Protein AF-A0A432Q0R0-F1 (afdb_monomer_lite)

Radius of gyration: 18.14 Å; chains: 1; bounding box: 44×31×54 Å

Secondary structure (DSSP, 8-state):
-HHHHHHHHHHHHHHHHHHHHHHHHHHHHHHHHHHHH-TTEEE-HHHHHHHHHS-HHHHHHHHHHHHHHHTTPPPEE-TTSTTEEEEEETTEEEEEEEETTEEEEEEEE----HHHHHHHHHHHHHHH-

Structure (mmCIF, N/CA/C/O backbone):
data_AF-A0A432Q0R0-F1
#
_entry.id   AF-A0A432Q0R0-F1
#
loop_
_atom_site.group_PDB
_atom_site.id
_atom_site.type_symbol
_atom_site.label_atom_id
_atom_site.label_alt_id
_atom_site.label_comp_id
_atom_site.label_asym_id
_atom_site.label_entity_id
_atom_site.label_seq_id
_atom_site.pdbx_PDB_ins_code
_atom_site.Cartn_x
_atom_site.Cartn_y
_atom_site.Cartn_z
_atom_site.occupancy
_atom_site.B_iso_or_equiv
_atom_site.auth_seq_id
_atom_site.auth_comp_id
_atom_site.auth_asym_id
_atom_site.auth_atom_id
_atom_site.pdbx_PDB_model_num
ATOM 1 N N . ALA A 1 1 ? 26.183 -11.278 -36.243 1.00 72.94 1 ALA A N 1
ATOM 2 C CA . ALA A 1 1 ? 25.151 -12.188 -35.697 1.00 72.94 1 ALA A CA 1
ATOM 3 C C . ALA A 1 1 ? 25.392 -12.540 -34.224 1.00 72.94 1 ALA A C 1
ATOM 5 O O . ALA A 1 1 ? 24.794 -11.893 -33.378 1.00 72.94 1 ALA A O 1
ATOM 6 N N . LEU A 1 2 ? 26.267 -13.501 -33.877 1.00 81.56 2 LEU A N 1
ATOM 7 C CA . LEU A 1 2 ? 26.444 -13.933 -32.473 1.00 81.56 2 LEU A CA 1
ATOM 8 C C . LEU A 1 2 ? 27.104 -12.861 -31.585 1.00 81.56 2 LEU A C 1
ATOM 10 O O . LEU A 1 2 ? 26.692 -12.642 -30.452 1.00 81.56 2 LEU A O 1
ATOM 14 N N . GLU A 1 3 ? 28.098 -12.148 -32.115 1.00 83.00 3 GLU A N 1
ATOM 15 C CA . GLU A 1 3 ? 28.803 -11.096 -31.372 1.00 83.00 3 GLU A CA 1
ATOM 16 C C . GLU A 1 3 ? 27.931 -9.850 -31.127 1.00 83.00 3 GLU A C 1
ATOM 18 O O . GLU A 1 3 ? 28.001 -9.235 -30.067 1.00 83.00 3 GLU A O 1
ATOM 23 N N . GLU A 1 4 ? 27.062 -9.502 -32.081 1.00 85.00 4 GLU A N 1
ATOM 24 C CA . GLU A 1 4 ? 26.072 -8.425 -31.930 1.00 85.00 4 GLU A CA 1
ATOM 25 C C . GLU A 1 4 ? 24.989 -8.804 -30.919 1.00 85.00 4 GLU A C 1
ATOM 27 O O . GLU A 1 4 ? 24.638 -7.984 -30.076 1.00 85.00 4 GLU A O 1
ATOM 32 N N . ALA A 1 5 ? 24.519 -10.057 -30.943 1.00 84.38 5 ALA A N 1
ATOM 33 C CA . ALA A 1 5 ? 23.572 -10.561 -29.952 1.00 84.38 5 ALA A CA 1
ATOM 34 C C . ALA A 1 5 ? 24.160 -10.520 -28.531 1.00 84.38 5 ALA A C 1
ATOM 36 O O . ALA A 1 5 ? 23.484 -10.086 -27.605 1.00 84.38 5 ALA A O 1
ATOM 37 N N . ASN A 1 6 ? 25.435 -10.885 -28.357 1.00 87.56 6 ASN A N 1
ATOM 38 C CA . ASN A 1 6 ? 26.106 -10.815 -27.054 1.00 87.56 6 ASN A CA 1
ATOM 39 C C . ASN A 1 6 ? 26.291 -9.372 -26.557 1.00 87.56 6 ASN A C 1
ATOM 41 O O . ASN A 1 6 ? 26.114 -9.107 -25.368 1.00 87.56 6 ASN A O 1
ATOM 45 N N . LYS A 1 7 ? 26.612 -8.427 -27.453 1.00 89.75 7 LYS A N 1
ATOM 46 C CA . LYS A 1 7 ? 26.684 -6.993 -27.112 1.00 89.75 7 LYS A CA 1
ATOM 47 C C . LYS A 1 7 ? 25.317 -6.445 -26.703 1.00 89.75 7 LYS A C 1
ATOM 49 O O . LYS A 1 7 ? 25.232 -5.683 -25.743 1.00 89.75 7 LYS A O 1
ATOM 54 N N . GLU A 1 8 ? 24.256 -6.864 -27.388 1.00 89.94 8 GLU A N 1
ATOM 55 C CA . GLU A 1 8 ? 22.889 -6.458 -27.063 1.00 89.94 8 GLU A CA 1
ATOM 56 C C . GLU A 1 8 ? 22.416 -7.043 -25.725 1.00 89.94 8 GLU A C 1
ATOM 58 O O . GLU A 1 8 ? 21.848 -6.318 -24.913 1.00 89.94 8 GLU A O 1
ATOM 63 N N . ILE A 1 9 ? 22.723 -8.313 -25.437 1.00 92.06 9 ILE A N 1
ATOM 64 C CA . ILE A 1 9 ? 22.436 -8.938 -24.136 1.00 92.06 9 ILE A CA 1
ATOM 65 C C . ILE A 1 9 ? 23.122 -8.164 -23.007 1.00 92.06 9 ILE A C 1
ATOM 67 O O . ILE A 1 9 ? 22.450 -7.748 -22.067 1.00 92.06 9 ILE A O 1
ATOM 71 N N . ALA A 1 10 ? 24.424 -7.890 -23.126 1.00 90.19 10 ALA A N 1
ATOM 72 C CA . ALA A 1 10 ? 25.166 -7.150 -22.104 1.00 90.19 10 ALA A CA 1
ATOM 73 C C . ALA A 1 10 ? 24.602 -5.732 -21.880 1.00 90.19 10 ALA A C 1
ATOM 75 O O . ALA A 1 10 ? 24.530 -5.247 -20.744 1.00 90.19 10 ALA A O 1
ATOM 76 N N . ARG A 1 11 ? 24.157 -5.067 -22.956 1.00 94.62 11 ARG A N 1
ATOM 77 C CA . ARG A 1 11 ? 23.480 -3.766 -22.879 1.00 94.62 11 ARG A CA 1
ATOM 78 C C . ARG A 1 11 ? 22.169 -3.867 -22.101 1.00 94.62 11 ARG A C 1
ATOM 80 O O . ARG A 1 11 ? 21.957 -3.088 -21.173 1.00 94.62 11 ARG A O 1
ATOM 87 N N . LEU A 1 12 ? 21.321 -4.832 -22.452 1.00 90.88 12 LEU A N 1
ATOM 88 C CA . LEU A 1 12 ? 20.019 -5.042 -21.817 1.00 90.88 12 LEU A CA 1
ATOM 89 C C . LEU A 1 12 ? 20.149 -5.463 -20.348 1.00 90.88 12 LEU A C 1
ATOM 91 O O . LEU A 1 12 ? 19.362 -5.025 -19.513 1.00 90.88 12 LEU A O 1
ATOM 95 N N . GLU A 1 13 ? 21.150 -6.273 -20.006 1.00 92.25 13 GLU A N 1
ATOM 96 C CA . GLU A 1 13 ? 21.450 -6.645 -18.619 1.00 92.25 13 GLU A CA 1
ATOM 97 C C . GLU A 1 13 ? 21.856 -5.427 -17.787 1.00 92.25 13 GLU A C 1
ATOM 99 O O . GLU A 1 13 ? 21.335 -5.227 -16.687 1.00 92.25 13 GLU A O 1
ATOM 104 N N . THR A 1 14 ? 22.711 -4.568 -18.344 1.00 92.19 14 THR A N 1
ATOM 105 C CA . THR A 1 14 ? 23.123 -3.315 -17.700 1.00 92.19 14 THR A CA 1
ATOM 106 C C . THR A 1 14 ? 21.935 -2.367 -17.518 1.00 92.19 14 THR A C 1
ATOM 108 O O . THR A 1 14 ? 21.751 -1.779 -16.450 1.00 92.19 14 THR A O 1
ATOM 111 N N . GLU A 1 15 ? 21.087 -2.222 -18.539 1.00 90.56 15 GLU A N 1
ATOM 112 C CA . GLU A 1 15 ? 19.883 -1.391 -18.468 1.00 90.56 15 GLU A CA 1
ATOM 113 C C . GLU A 1 15 ? 18.898 -1.920 -17.420 1.00 90.56 15 GLU A C 1
ATOM 115 O O . GLU A 1 15 ? 18.405 -1.158 -16.586 1.00 90.56 15 GLU A O 1
ATOM 120 N N . LYS A 1 16 ? 18.688 -3.239 -17.382 1.00 89.06 16 LYS A N 1
ATOM 121 C CA . LYS A 1 16 ? 17.874 -3.908 -16.363 1.00 89.06 16 LYS A CA 1
ATOM 122 C C . LYS A 1 16 ? 18.410 -3.658 -14.954 1.00 89.06 16 LYS A C 1
ATOM 124 O O . LYS A 1 16 ? 17.623 -3.379 -14.049 1.00 89.06 16 LYS A O 1
ATOM 129 N N . GLU A 1 17 ? 19.722 -3.744 -14.750 1.00 90.50 17 GLU A N 1
ATO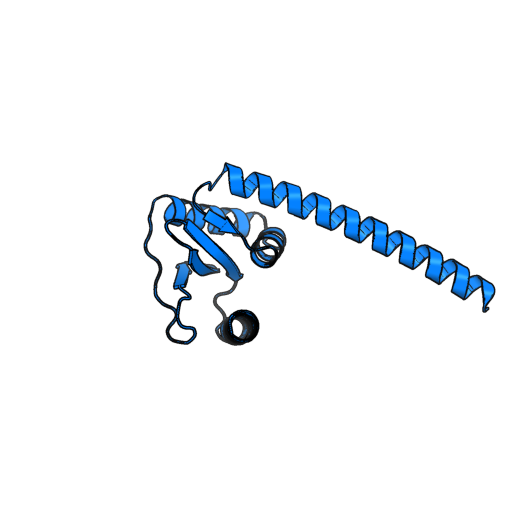M 130 C CA . GLU A 1 17 ? 20.339 -3.478 -13.448 1.00 90.50 17 GLU A CA 1
ATOM 131 C C . GLU A 1 17 ? 20.139 -2.016 -13.022 1.00 90.50 17 GLU A C 1
ATOM 133 O O . GLU A 1 17 ? 19.739 -1.746 -11.887 1.00 90.50 17 GLU A O 1
ATOM 138 N N . ASN A 1 18 ? 20.343 -1.071 -13.942 1.00 89.69 18 ASN A N 1
ATOM 139 C CA . ASN A 1 18 ? 20.146 0.355 -13.689 1.00 89.69 18 ASN A CA 1
ATOM 140 C C . ASN A 1 18 ? 18.688 0.681 -13.344 1.00 89.69 18 ASN A C 1
ATOM 142 O O . ASN A 1 18 ? 18.426 1.388 -12.367 1.00 89.69 18 ASN A O 1
ATOM 146 N N . LEU A 1 19 ? 17.734 0.127 -14.096 1.00 86.81 19 LEU A N 1
ATOM 147 C CA . LEU A 1 19 ? 16.306 0.277 -13.817 1.00 86.81 19 LEU A CA 1
ATOM 148 C C . LEU A 1 19 ? 15.933 -0.344 -12.467 1.00 86.81 19 LEU A C 1
ATOM 150 O O . LEU A 1 19 ? 15.210 0.276 -11.687 1.00 86.81 19 LEU A O 1
ATOM 154 N N . SER A 1 20 ? 16.473 -1.523 -12.144 1.00 82.31 20 SER A N 1
ATOM 155 C CA . SER A 1 20 ? 16.240 -2.176 -10.853 1.00 82.31 20 SER A CA 1
ATOM 156 C C . SER A 1 20 ? 16.759 -1.335 -9.682 1.00 82.31 20 SER A C 1
ATOM 158 O O . SER A 1 20 ? 16.037 -1.133 -8.706 1.00 82.31 20 SER A O 1
ATOM 160 N N . LYS A 1 21 ? 17.970 -0.771 -9.791 1.0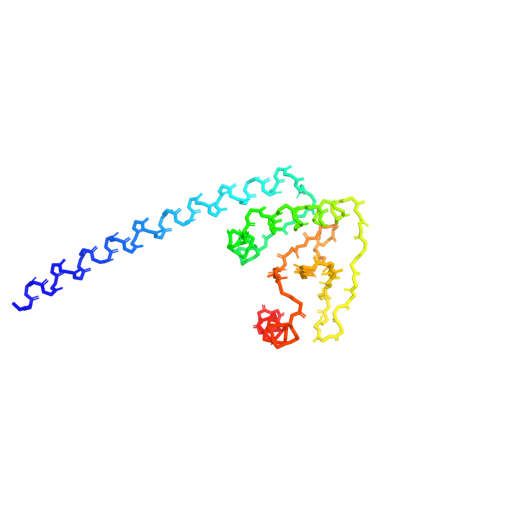0 87.38 21 LYS A N 1
ATOM 161 C CA . LYS A 1 21 ? 18.528 0.148 -8.782 1.00 87.38 21 LYS A CA 1
ATOM 162 C C . LYS A 1 21 ? 17.672 1.405 -8.623 1.00 87.38 21 LYS A C 1
ATOM 164 O O . LYS A 1 21 ? 17.420 1.840 -7.501 1.00 87.38 21 LYS A O 1
ATOM 169 N N . ALA A 1 22 ? 17.200 1.976 -9.731 1.00 81.00 22 ALA A N 1
ATOM 170 C CA . ALA A 1 22 ? 16.356 3.166 -9.710 1.00 81.00 22 ALA A CA 1
ATOM 171 C C . ALA A 1 22 ? 14.995 2.915 -9.037 1.00 81.00 22 ALA A C 1
ATOM 173 O O . ALA A 1 22 ? 14.515 3.776 -8.300 1.00 81.00 22 ALA A O 1
ATOM 174 N N . ILE A 1 23 ? 14.385 1.747 -9.266 1.00 84.00 23 ILE A N 1
ATOM 175 C CA . ILE A 1 23 ? 13.129 1.348 -8.615 1.00 84.00 23 ILE A CA 1
ATOM 176 C C . ILE A 1 23 ? 13.341 1.169 -7.111 1.00 84.00 23 ILE A C 1
ATOM 178 O O . ILE A 1 23 ? 12.620 1.797 -6.340 1.00 84.00 23 ILE A O 1
ATOM 182 N N . LYS A 1 24 ? 14.376 0.429 -6.693 1.00 82.56 24 LYS A N 1
ATOM 183 C CA . LYS A 1 24 ? 14.691 0.228 -5.266 1.00 82.56 24 LYS A CA 1
ATOM 184 C C . LYS A 1 24 ? 14.882 1.545 -4.522 1.00 82.56 24 LYS A C 1
ATOM 186 O O . LYS A 1 24 ? 14.282 1.760 -3.478 1.00 82.56 24 LYS A O 1
ATOM 191 N N . LYS A 1 25 ? 15.634 2.480 -5.110 1.00 86.75 25 LYS A N 1
ATOM 192 C CA . LYS A 1 25 ? 15.824 3.808 -4.515 1.00 86.75 25 LYS A CA 1
ATOM 193 C C . LYS A 1 25 ? 14.502 4.568 -4.356 1.00 86.75 25 LYS A C 1
ATOM 195 O O . LYS A 1 25 ? 14.331 5.314 -3.399 1.00 86.75 25 LYS A O 1
ATOM 200 N N . LYS A 1 26 ? 13.560 4.415 -5.294 1.00 86.81 26 LYS A N 1
ATOM 201 C CA . LYS A 1 26 ? 12.223 5.011 -5.156 1.00 86.81 26 LYS A CA 1
ATOM 202 C C . LYS A 1 26 ? 11.421 4.334 -4.047 1.00 86.81 26 LYS A C 1
ATOM 204 O O . LYS A 1 26 ? 10.785 5.049 -3.282 1.00 86.81 26 LYS A O 1
ATOM 209 N N . GLU A 1 27 ? 11.456 3.008 -3.955 1.00 90.69 27 GLU A N 1
ATOM 210 C CA . GLU A 1 27 ? 10.787 2.256 -2.885 1.00 90.69 27 GLU A CA 1
ATOM 211 C C . GLU A 1 27 ? 11.276 2.706 -1.505 1.00 90.69 27 GLU A C 1
ATOM 213 O O . GLU A 1 27 ? 10.449 3.043 -0.666 1.00 90.69 27 GLU A O 1
ATOM 218 N N . GLU A 1 28 ? 12.592 2.836 -1.312 1.00 91.81 28 GLU A N 1
ATOM 219 C CA . GLU A 1 28 ? 13.198 3.324 -0.062 1.00 91.81 28 GLU A CA 1
ATOM 220 C C . GLU A 1 28 ? 12.701 4.729 0.320 1.00 91.81 28 GLU A C 1
ATOM 222 O O . GLU A 1 28 ? 12.350 4.982 1.472 1.00 91.81 28 GLU A O 1
ATOM 227 N N . VAL A 1 29 ? 12.605 5.644 -0.653 1.00 93.56 29 VAL A N 1
ATOM 228 C CA . VAL A 1 29 ? 12.087 7.005 -0.420 1.00 93.56 29 VAL A CA 1
ATOM 229 C C . VAL A 1 29 ? 10.612 6.979 -0.012 1.00 93.56 29 VAL A C 1
ATOM 231 O O . VAL A 1 29 ? 10.206 7.714 0.889 1.00 93.56 29 VAL A O 1
ATOM 234 N N . TYR A 1 30 ? 9.794 6.152 -0.667 1.00 94.00 30 TYR A N 1
ATOM 235 C CA . TYR A 1 30 ? 8.381 6.014 -0.313 1.00 94.00 30 TYR A CA 1
ATOM 236 C C . TYR A 1 30 ? 8.197 5.339 1.047 1.00 94.00 30 TYR A C 1
ATOM 238 O O . TYR A 1 30 ? 7.338 5.766 1.816 1.00 94.00 30 TYR A O 1
ATOM 246 N N . GLU A 1 31 ? 9.006 4.329 1.362 1.00 94.19 31 GLU A N 1
ATOM 247 C CA . GLU A 1 31 ? 9.019 3.675 2.667 1.00 94.19 31 GLU A CA 1
ATOM 248 C C . GLU A 1 31 ? 9.337 4.679 3.775 1.00 94.19 31 GLU A C 1
ATOM 250 O O . GLU A 1 31 ? 8.602 4.773 4.757 1.00 94.19 31 GLU A O 1
ATOM 255 N N . GLU A 1 32 ? 10.396 5.470 3.603 1.00 95.06 32 GLU A N 1
ATOM 256 C CA . GLU A 1 32 ? 10.784 6.492 4.569 1.00 95.06 32 GLU A CA 1
ATOM 257 C C . GLU A 1 32 ? 9.697 7.559 4.735 1.00 95.06 32 GLU A C 1
ATOM 259 O O . GLU A 1 32 ? 9.321 7.882 5.864 1.00 95.06 32 GLU A O 1
ATOM 264 N N . PHE A 1 33 ? 9.136 8.054 3.629 1.00 95.69 33 PHE A N 1
ATOM 265 C CA . PHE A 1 33 ? 8.031 9.011 3.653 1.00 95.69 33 PHE A CA 1
ATOM 266 C C . PHE A 1 33 ? 6.813 8.469 4.416 1.00 95.69 33 PHE A C 1
ATOM 268 O O . PHE A 1 33 ? 6.289 9.146 5.305 1.00 95.69 33 PHE A O 1
ATOM 275 N N . LEU A 1 34 ? 6.372 7.246 4.102 1.00 96.06 34 LEU A N 1
ATOM 276 C CA . LEU A 1 34 ? 5.228 6.614 4.762 1.00 96.06 34 LEU A CA 1
ATOM 277 C C . LEU A 1 34 ? 5.506 6.360 6.244 1.00 96.06 34 LEU A C 1
ATOM 279 O O . LEU A 1 34 ? 4.630 6.596 7.069 1.00 96.06 34 LEU A O 1
ATOM 283 N N . ARG A 1 35 ? 6.729 5.950 6.595 1.00 95.00 35 ARG A N 1
ATOM 284 C CA . ARG A 1 35 ? 7.154 5.732 7.983 1.00 95.00 35 ARG A CA 1
ATOM 285 C C . ARG A 1 35 ? 7.142 7.017 8.808 1.00 95.00 35 ARG A C 1
ATOM 287 O O . ARG A 1 35 ? 6.786 6.973 9.981 1.00 95.00 35 ARG A O 1
ATOM 294 N N . ILE A 1 36 ? 7.543 8.146 8.221 1.00 95.50 36 ILE A N 1
ATOM 295 C CA . ILE A 1 36 ? 7.505 9.455 8.892 1.00 95.50 36 ILE A CA 1
ATOM 296 C C . ILE A 1 36 ? 6.056 9.905 9.101 1.00 95.50 36 ILE A C 1
ATOM 298 O O . ILE A 1 36 ? 5.720 10.423 10.162 1.00 95.50 36 ILE A O 1
ATOM 302 N N . LEU A 1 37 ? 5.201 9.707 8.096 1.00 95.19 37 LEU A N 1
ATOM 303 C CA . LEU A 1 37 ? 3.810 10.153 8.136 1.00 95.19 37 LEU A CA 1
ATOM 304 C C . LEU A 1 37 ? 2.916 9.280 9.033 1.00 95.19 37 LEU A C 1
ATOM 306 O O . LEU A 1 37 ? 1.963 9.793 9.613 1.00 95.19 37 LEU A O 1
ATOM 310 N N . LEU A 1 38 ? 3.198 7.976 9.111 1.00 96.31 38 LEU A N 1
ATOM 311 C CA . LEU A 1 38 ? 2.365 6.958 9.759 1.00 96.31 38 LEU A CA 1
ATOM 312 C C . LEU A 1 38 ? 3.230 6.042 10.658 1.00 96.31 38 LEU A C 1
ATOM 314 O O . LEU A 1 38 ? 3.484 4.885 10.317 1.00 96.31 38 LEU A O 1
ATOM 318 N N . PRO A 1 39 ? 3.755 6.546 11.789 1.00 94.25 39 PRO A N 1
ATOM 319 C CA . PRO A 1 39 ? 4.774 5.854 12.589 1.00 94.25 39 PRO A CA 1
ATOM 320 C C . PRO A 1 39 ? 4.293 4.574 13.306 1.00 94.25 39 PRO A C 1
ATOM 322 O O . PRO A 1 39 ? 5.114 3.711 13.677 1.00 94.25 39 PRO A O 1
ATOM 325 N N . SER A 1 40 ? 2.984 4.414 13.530 1.00 93.56 40 SER A N 1
ATOM 326 C CA . SER A 1 40 ? 2.400 3.194 14.107 1.00 93.56 40 SER A CA 1
ATOM 327 C C . SER A 1 40 ? 1.934 2.182 13.054 1.00 93.56 40 SER A C 1
ATOM 329 O O . SER A 1 40 ? 1.626 1.035 13.403 1.00 93.56 40 SER A O 1
ATOM 331 N N . VAL A 1 41 ? 1.985 2.547 11.770 1.00 95.62 41 VAL A N 1
ATOM 332 C CA . VAL A 1 41 ? 1.676 1.671 10.637 1.00 95.62 41 VAL A CA 1
ATOM 333 C C . VAL A 1 41 ? 2.963 1.221 9.937 1.00 95.62 41 VAL A C 1
ATOM 335 O O . VAL A 1 41 ? 3.821 2.008 9.555 1.00 95.62 41 VAL A O 1
ATOM 338 N N . LYS A 1 42 ? 3.105 -0.088 9.740 1.00 96.06 42 LYS A N 1
ATOM 339 C CA . LYS A 1 42 ? 4.146 -0.686 8.897 1.00 96.06 42 LYS A CA 1
ATOM 340 C C . LYS A 1 42 ? 3.570 -1.039 7.535 1.00 96.06 42 LYS A C 1
ATOM 342 O O . LYS A 1 42 ? 2.398 -1.392 7.427 1.00 96.06 42 LYS A O 1
ATOM 347 N N . PHE A 1 43 ? 4.418 -1.047 6.517 1.00 95.94 43 PHE A N 1
ATOM 348 C CA . PHE A 1 43 ? 4.048 -1.444 5.163 1.00 95.94 43 PHE A CA 1
ATOM 349 C C . PHE A 1 43 ? 4.912 -2.617 4.723 1.00 95.94 43 PHE A C 1
ATOM 351 O O . PHE A 1 43 ? 6.116 -2.637 4.966 1.00 95.94 43 PHE A O 1
ATOM 358 N N . THR A 1 44 ? 4.297 -3.610 4.089 1.00 94.62 44 THR A N 1
ATOM 359 C CA . THR A 1 44 ? 5.064 -4.627 3.366 1.00 94.62 44 THR A CA 1
ATOM 360 C C . THR A 1 44 ? 5.663 -4.024 2.089 1.00 94.62 44 THR A C 1
ATOM 362 O O . THR A 1 44 ? 5.107 -3.055 1.562 1.00 94.62 44 THR A O 1
ATOM 365 N N . PRO A 1 45 ? 6.734 -4.615 1.524 1.00 91.25 45 PRO A N 1
ATOM 366 C CA . PRO A 1 45 ? 7.277 -4.171 0.238 1.00 91.25 45 PRO A CA 1
ATOM 367 C C . PRO A 1 45 ? 6.213 -4.109 -0.866 1.00 91.25 45 PRO A C 1
ATOM 369 O O . PRO A 1 45 ? 6.157 -3.157 -1.636 1.00 91.25 45 PRO A O 1
ATOM 372 N N . GLN A 1 46 ? 5.299 -5.083 -0.882 1.00 90.38 46 GLN A N 1
ATOM 373 C CA . GLN A 1 46 ? 4.196 -5.130 -1.840 1.00 90.38 46 GLN A CA 1
ATOM 374 C C . GLN A 1 46 ? 3.246 -3.934 -1.687 1.00 90.38 46 GLN A C 1
ATOM 376 O O . GLN A 1 46 ? 2.918 -3.284 -2.676 1.00 90.38 46 GLN A O 1
ATOM 381 N N . ALA A 1 47 ? 2.860 -3.598 -0.453 1.00 94.19 47 ALA A N 1
ATOM 382 C CA . ALA A 1 47 ? 2.000 -2.449 -0.186 1.00 94.19 47 ALA A CA 1
ATOM 383 C C . ALA A 1 47 ? 2.641 -1.121 -0.622 1.00 94.19 47 ALA A C 1
ATOM 385 O O . ALA A 1 47 ? 1.936 -0.215 -1.067 1.00 94.19 47 ALA A O 1
ATOM 386 N N . ILE A 1 48 ? 3.969 -1.001 -0.510 1.00 95.00 48 ILE A N 1
ATOM 387 C CA . ILE A 1 48 ? 4.715 0.176 -0.978 1.00 95.00 48 ILE A CA 1
ATOM 388 C C . ILE A 1 48 ? 4.646 0.268 -2.504 1.00 95.00 48 ILE A C 1
ATOM 390 O O . ILE A 1 48 ? 4.302 1.326 -3.031 1.00 95.00 48 ILE A O 1
ATOM 394 N N . VAL A 1 49 ? 4.905 -0.834 -3.212 1.00 92.19 49 VAL A N 1
ATOM 395 C CA . VAL A 1 49 ? 4.829 -0.892 -4.682 1.00 92.19 49 VAL A CA 1
ATOM 396 C C . VAL A 1 49 ? 3.425 -0.545 -5.181 1.00 92.19 49 VAL A C 1
ATOM 398 O O . VAL A 1 49 ? 3.269 0.272 -6.090 1.00 92.19 49 VAL A O 1
ATOM 401 N N . GLU A 1 50 ? 2.394 -1.109 -4.557 1.00 93.25 50 GLU A N 1
ATOM 402 C CA . GLU A 1 50 ? 1.001 -0.810 -4.892 1.00 93.25 50 GLU A CA 1
ATOM 403 C C . GLU A 1 50 ? 0.691 0.665 -4.653 1.00 93.25 50 GLU A C 1
ATOM 405 O O . GLU A 1 50 ? 0.204 1.341 -5.558 1.00 93.25 50 GLU A O 1
ATOM 410 N N . PHE A 1 51 ? 1.078 1.216 -3.500 1.00 94.81 51 PHE A N 1
ATOM 411 C CA . PHE A 1 51 ? 0.917 2.641 -3.230 1.00 94.81 51 PHE A CA 1
ATOM 412 C C . PHE A 1 51 ? 1.659 3.517 -4.250 1.00 94.81 51 PHE A C 1
ATOM 414 O O . PHE A 1 51 ? 1.136 4.542 -4.682 1.00 94.81 51 PHE A O 1
ATOM 421 N N . MET A 1 52 ? 2.863 3.125 -4.677 1.00 93.25 52 MET A N 1
ATOM 422 C CA . MET A 1 52 ? 3.636 3.841 -5.694 1.00 93.25 52 MET A CA 1
ATOM 423 C C . MET A 1 52 ? 2.934 3.862 -7.055 1.00 93.25 52 MET A C 1
ATOM 425 O O . MET A 1 52 ? 3.007 4.893 -7.735 1.00 93.25 52 MET A O 1
ATOM 429 N N . SER A 1 53 ? 2.244 2.779 -7.427 1.00 92.00 53 SER A N 1
ATOM 430 C CA . SER A 1 53 ? 1.500 2.681 -8.691 1.00 92.00 53 SER A CA 1
ATOM 431 C C . SER A 1 53 ? 0.238 3.547 -8.754 1.00 92.00 53 SER A C 1
ATOM 433 O O . SER A 1 53 ? -0.196 3.892 -9.850 1.00 92.00 53 SER A O 1
ATOM 435 N N . LEU A 1 54 ? -0.298 3.976 -7.607 1.00 92.12 54 LEU A N 1
ATOM 436 C CA . LEU A 1 54 ? -1.482 4.834 -7.545 1.00 92.12 54 LEU A CA 1
ATOM 437 C C . LEU A 1 54 ? -1.260 6.192 -8.232 1.00 92.12 54 LEU A C 1
ATOM 439 O O . LEU A 1 54 ? -0.197 6.825 -8.107 1.00 92.12 54 LEU A O 1
ATOM 443 N N . SER A 1 55 ? -2.310 6.713 -8.869 1.00 92.19 55 SER A N 1
ATOM 444 C CA . SER A 1 55 ? -2.332 8.096 -9.345 1.00 92.19 55 SER A CA 1
ATOM 445 C C . SER A 1 55 ? -2.223 9.087 -8.171 1.00 92.19 55 SER A C 1
ATOM 447 O O . SER A 1 55 ? -2.528 8.755 -7.019 1.00 92.19 55 SER A O 1
ATOM 449 N N . PRO A 1 56 ? -1.831 10.353 -8.409 1.00 93.25 56 PRO A N 1
ATOM 450 C CA . PRO A 1 56 ? -1.737 11.350 -7.341 1.00 93.25 56 PRO A CA 1
ATOM 451 C C . PRO A 1 56 ? -3.043 11.554 -6.555 1.00 93.25 56 PRO A C 1
ATOM 453 O O . PRO A 1 56 ? -3.007 11.817 -5.352 1.00 93.25 56 PRO A O 1
ATOM 456 N N . GLN A 1 57 ? -4.200 11.434 -7.213 1.00 92.81 57 GLN A N 1
ATOM 457 C CA . GLN A 1 57 ? -5.499 11.579 -6.555 1.00 92.81 57 GLN A CA 1
ATOM 458 C C . GLN A 1 57 ? -5.812 10.374 -5.661 1.00 92.81 57 GLN A C 1
ATOM 460 O O . GLN A 1 57 ? -6.284 10.556 -4.537 1.00 92.81 57 GLN A O 1
ATOM 465 N N . GLU A 1 58 ? -5.511 9.162 -6.126 1.00 93.50 58 GLU A N 1
ATOM 466 C CA . GLU A 1 58 ? -5.656 7.933 -5.341 1.00 93.50 58 GLU A CA 1
ATOM 467 C C . GLU A 1 58 ? -4.737 7.939 -4.130 1.00 93.50 58 GLU A C 1
ATOM 469 O O . GLU A 1 58 ? -5.223 7.740 -3.021 1.00 93.50 58 GLU A O 1
ATOM 474 N N . LYS A 1 59 ? -3.455 8.293 -4.298 1.00 95.25 59 LYS A N 1
ATOM 475 C CA . LYS A 1 59 ? -2.508 8.434 -3.179 1.00 95.25 59 LYS A CA 1
ATOM 476 C C . LYS A 1 59 ? -3.075 9.315 -2.074 1.00 95.25 59 LYS A C 1
ATOM 478 O O . LYS A 1 59 ? -3.055 8.928 -0.913 1.00 95.25 59 LYS A O 1
ATOM 483 N N . ARG A 1 60 ? -3.651 10.472 -2.422 1.00 94.94 60 ARG A N 1
ATOM 484 C CA . ARG A 1 60 ? -4.285 11.371 -1.439 1.00 94.94 60 ARG A CA 1
ATOM 485 C C . ARG A 1 60 ? -5.463 10.718 -0.717 1.00 94.94 60 ARG A C 1
ATOM 487 O O . ARG A 1 60 ? -5.622 10.953 0.476 1.00 94.94 60 ARG A O 1
ATOM 494 N N . ARG A 1 61 ? -6.298 9.936 -1.412 1.00 95.06 61 ARG A N 1
ATOM 495 C CA . ARG A 1 61 ? -7.407 9.202 -0.774 1.00 95.06 61 ARG A CA 1
ATOM 496 C C . ARG A 1 61 ? -6.876 8.133 0.176 1.00 95.06 61 ARG A C 1
ATOM 498 O O . ARG A 1 61 ? -7.257 8.133 1.338 1.00 95.06 61 ARG A O 1
ATOM 505 N N . PHE A 1 62 ? -5.953 7.295 -0.287 1.00 96.00 62 PHE A N 1
ATOM 506 C CA . PHE A 1 62 ? -5.347 6.246 0.531 1.00 96.00 62 PHE A CA 1
ATOM 507 C C . PHE A 1 62 ? -4.631 6.812 1.758 1.00 96.00 62 PHE A C 1
ATOM 509 O O . PHE A 1 62 ? -4.826 6.299 2.853 1.00 96.00 62 PHE A O 1
ATOM 516 N N . LEU A 1 63 ? -3.880 7.909 1.617 1.00 96.56 63 LEU A N 1
ATOM 517 C CA . LEU A 1 63 ? -3.229 8.569 2.751 1.00 96.56 63 LEU A CA 1
ATOM 518 C C . LEU A 1 63 ? -4.230 9.055 3.802 1.00 96.56 63 LEU A C 1
ATOM 520 O O . LEU A 1 63 ? -3.980 8.867 4.986 1.00 96.56 63 LEU A O 1
ATOM 524 N N . LYS A 1 64 ? -5.372 9.624 3.394 1.00 96.06 64 LYS A N 1
ATOM 525 C CA . LYS A 1 64 ? -6.420 10.036 4.343 1.00 96.06 64 LYS A CA 1
ATOM 526 C C . LYS A 1 64 ? -6.965 8.853 5.135 1.00 96.06 64 LYS A C 1
ATOM 528 O O . LYS A 1 64 ? -7.179 8.970 6.334 1.00 96.06 64 LYS A O 1
ATOM 533 N N . GLU A 1 65 ? -7.200 7.722 4.481 1.00 96.00 65 GLU A N 1
ATOM 534 C CA . GLU A 1 65 ? -7.718 6.533 5.163 1.00 96.00 65 GLU A CA 1
ATOM 535 C C . GLU A 1 65 ? -6.657 5.863 6.049 1.00 96.00 65 GLU A C 1
ATOM 537 O O . GLU A 1 65 ? -6.966 5.421 7.152 1.00 96.00 65 GLU A O 1
ATOM 542 N N . LEU A 1 66 ? -5.392 5.859 5.622 1.00 96.12 66 LEU A N 1
ATOM 543 C CA . LEU A 1 66 ? -4.271 5.390 6.438 1.00 96.12 66 LEU A CA 1
ATOM 544 C C . LEU A 1 66 ? -4.026 6.284 7.664 1.00 96.12 66 LEU A C 1
ATOM 546 O O . LEU A 1 66 ? -3.715 5.764 8.729 1.00 96.12 66 LEU A O 1
ATOM 550 N N . GLN A 1 67 ? -4.216 7.601 7.553 1.00 96.12 67 GLN A N 1
ATOM 551 C CA . GLN A 1 67 ? -4.155 8.514 8.701 1.00 96.12 67 GLN A CA 1
ATOM 552 C C . GLN A 1 67 ? -5.246 8.206 9.727 1.00 96.12 67 GLN A C 1
ATOM 554 O O . GLN A 1 67 ? -4.963 8.135 10.916 1.00 96.12 67 GLN A O 1
ATOM 559 N N . LYS A 1 68 ? -6.474 7.914 9.287 1.00 95.12 68 LYS A N 1
ATOM 560 C CA . LYS A 1 68 ? -7.522 7.470 10.218 1.00 95.12 68 LYS A CA 1
ATOM 561 C C . LYS A 1 68 ? -7.150 6.157 10.910 1.00 95.12 68 LYS A C 1
ATOM 563 O O . LYS A 1 68 ? -7.486 5.957 12.074 1.00 95.12 68 LYS A O 1
ATOM 568 N N . LEU A 1 69 ? -6.472 5.249 10.202 1.00 94.25 69 LEU A N 1
ATOM 569 C CA . LEU A 1 69 ? -5.970 4.004 10.786 1.00 94.25 69 LEU A CA 1
ATOM 570 C C . LEU A 1 69 ? -4.893 4.260 11.853 1.00 94.25 69 LEU A C 1
ATOM 572 O O . LEU A 1 69 ? -4.944 3.633 12.911 1.00 94.25 69 LEU A O 1
ATOM 576 N N . GLU A 1 70 ? -3.971 5.192 11.599 1.00 92.94 70 GLU A N 1
ATOM 577 C CA . GLU A 1 70 ? -2.971 5.684 12.564 1.00 92.94 70 GLU A CA 1
ATOM 578 C C . GLU A 1 70 ? -3.643 6.288 13.812 1.00 92.94 70 GLU A C 1
ATOM 580 O O . GLU A 1 70 ? -3.232 6.015 14.935 1.00 92.94 70 GLU A O 1
ATOM 585 N N . GLU A 1 71 ? -4.743 7.022 13.629 1.00 93.62 71 GLU A N 1
ATOM 586 C CA . GLU A 1 71 ? -5.562 7.606 14.706 1.00 93.62 71 GLU A CA 1
ATOM 587 C C . GLU A 1 71 ? -6.420 6.574 15.470 1.00 93.62 71 GLU A C 1
ATOM 589 O O . GLU A 1 71 ? -7.132 6.923 16.413 1.00 93.62 71 GLU A O 1
ATOM 594 N N . GLY A 1 72 ? -6.357 5.291 15.097 1.00 91.19 72 GLY A N 1
ATOM 595 C CA . GLY A 1 72 ? -7.023 4.202 15.816 1.00 91.19 72 GLY A CA 1
ATOM 596 C C . GLY A 1 72 ? -8.365 3.757 15.231 1.00 91.19 72 GLY A C 1
ATOM 597 O O . GLY A 1 72 ? -9.133 3.074 15.917 1.00 91.19 72 GLY A O 1
ATOM 598 N N . MET A 1 73 ? -8.662 4.089 13.969 1.00 91.75 73 MET A N 1
ATOM 599 C CA . MET A 1 73 ? -9.804 3.508 13.256 1.00 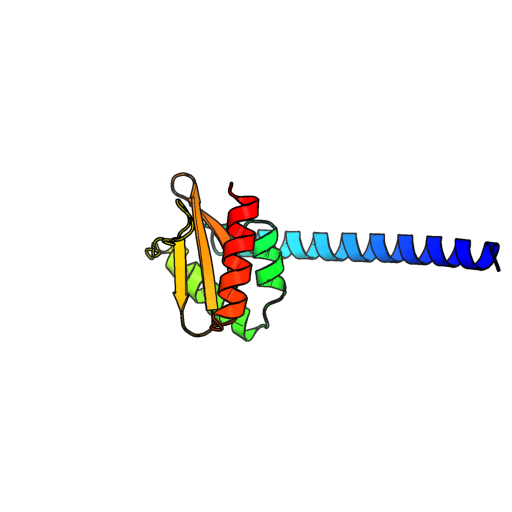91.75 73 MET A CA 1
ATOM 600 C C . MET A 1 73 ? -9.749 1.975 13.302 1.00 91.75 73 MET A C 1
ATOM 602 O O . MET A 1 73 ? -8.713 1.347 13.082 1.00 91.75 73 MET A O 1
ATOM 606 N N . LYS A 1 74 ? -10.901 1.360 13.576 1.00 89.12 74 LYS A N 1
ATOM 607 C CA . LYS A 1 74 ? -11.043 -0.097 13.581 1.00 89.12 74 LYS A CA 1
ATOM 608 C C . LYS A 1 74 ? -11.247 -0.616 12.162 1.00 89.12 74 LYS A C 1
ATOM 610 O O . LYS A 1 74 ? -11.986 -0.022 11.382 1.00 89.12 74 LYS A O 1
ATOM 615 N N . LEU A 1 75 ? -10.627 -1.753 11.867 1.00 93.19 75 LEU A N 1
ATOM 616 C CA . LEU A 1 75 ? -10.799 -2.473 10.611 1.00 93.19 75 LEU A CA 1
ATOM 617 C C . LEU A 1 75 ? -11.797 -3.621 10.767 1.00 93.19 75 LEU A C 1
ATOM 619 O O . LEU A 1 75 ? -11.977 -4.176 11.853 1.00 93.19 75 LEU A O 1
ATOM 623 N N . GLU A 1 76 ? -12.428 -4.005 9.663 1.00 93.50 76 GLU A N 1
ATOM 624 C CA . GLU A 1 76 ? -13.316 -5.164 9.620 1.00 93.50 76 GLU A CA 1
ATOM 625 C C . GLU A 1 76 ? -12.506 -6.445 9.430 1.00 93.50 76 GLU A C 1
ATOM 627 O O . GLU A 1 76 ? -11.555 -6.472 8.653 1.00 93.50 76 GLU A O 1
ATOM 632 N N . SER A 1 77 ? -12.902 -7.547 10.064 1.00 92.38 77 SER A N 1
ATOM 633 C CA . SER A 1 77 ? -12.254 -8.839 9.801 1.00 92.38 77 SER A CA 1
ATOM 634 C C . SER A 1 77 ? -12.572 -9.342 8.391 1.00 92.38 77 SER A C 1
ATOM 636 O O . SER A 1 77 ? -13.717 -9.282 7.930 1.00 92.38 77 SER A O 1
ATOM 638 N N . LEU A 1 78 ? -11.560 -9.858 7.691 1.00 89.81 78 LEU A N 1
ATOM 639 C CA . LEU A 1 78 ? -11.744 -10.515 6.405 1.00 89.81 78 LEU A CA 1
ATOM 640 C C . LEU A 1 78 ? -12.134 -11.978 6.648 1.00 89.81 78 LEU A C 1
ATOM 642 O O . LEU A 1 78 ? -11.300 -12.807 6.992 1.00 89.81 78 LEU A O 1
ATOM 646 N N . THR A 1 79 ? -13.407 -12.310 6.438 1.00 85.94 79 THR A N 1
ATOM 647 C CA . THR A 1 79 ? -13.962 -13.647 6.727 1.00 85.94 79 THR A CA 1
ATOM 648 C C . THR A 1 79 ? -13.255 -14.792 6.004 1.00 85.94 79 THR A C 1
ATOM 650 O O . THR A 1 79 ? -13.228 -15.908 6.509 1.00 85.94 79 THR A O 1
ATOM 653 N N . SER A 1 80 ? -12.679 -14.533 4.829 1.00 85.75 80 SER A N 1
ATOM 654 C CA . SER A 1 80 ? -12.023 -15.544 3.999 1.00 85.75 80 SER A CA 1
ATOM 655 C C . SER A 1 80 ? -10.554 -15.801 4.343 1.00 85.75 80 SER A C 1
ATOM 657 O O . SER A 1 80 ? -9.995 -16.753 3.806 1.00 85.75 80 SER A O 1
ATOM 659 N N . VAL A 1 81 ? -9.913 -14.954 5.162 1.00 87.44 81 VAL A N 1
ATOM 660 C CA . VAL A 1 81 ? -8.489 -15.082 5.526 1.00 87.44 81 VAL A CA 1
ATOM 661 C C . VAL A 1 81 ? -8.313 -14.742 7.012 1.00 87.44 81 VAL A C 1
ATOM 663 O O . VAL A 1 81 ? -8.305 -13.560 7.369 1.00 87.44 81 VAL A O 1
ATOM 666 N N . PRO A 1 82 ? -8.193 -15.749 7.899 1.00 86.62 82 PRO A N 1
ATOM 667 C CA . PRO A 1 82 ? -8.029 -15.526 9.333 1.00 86.62 82 PRO A CA 1
ATOM 668 C C . PRO A 1 82 ? -6.844 -14.607 9.657 1.00 86.62 82 PRO A C 1
ATOM 670 O O . PRO A 1 82 ? -5.779 -14.711 9.055 1.00 86.62 82 PRO A O 1
ATOM 673 N N . GLY A 1 83 ? -7.028 -13.691 10.610 1.00 89.44 83 GLY A N 1
ATOM 674 C CA . GLY A 1 83 ? -5.986 -12.746 11.038 1.00 89.44 83 GLY A CA 1
ATOM 675 C C . GLY A 1 83 ? -5.776 -11.541 10.112 1.00 89.44 83 GLY A C 1
ATOM 676 O O . GLY A 1 83 ?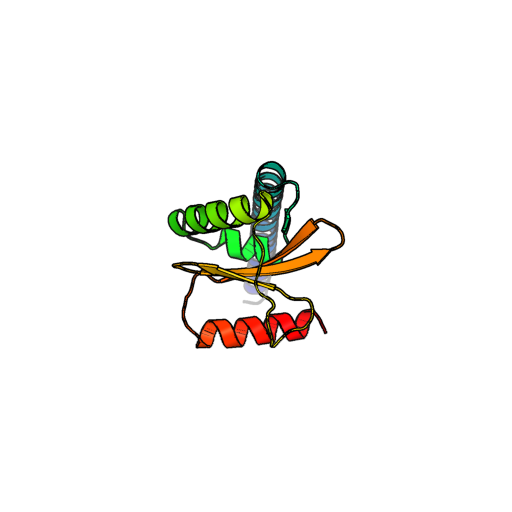 -5.078 -10.601 10.495 1.00 89.44 83 GLY A O 1
ATOM 677 N N . VAL A 1 84 ? -6.416 -11.521 8.939 1.00 93.88 84 VAL A N 1
ATOM 678 C CA . VAL A 1 84 ? -6.428 -10.361 8.043 1.00 93.88 84 VAL A CA 1
ATOM 679 C C . VAL A 1 84 ? -7.675 -9.527 8.286 1.00 93.88 84 VAL A C 1
ATOM 681 O O . VAL A 1 84 ? -8.784 -10.024 8.488 1.00 93.88 84 VAL A O 1
ATOM 684 N N . GLN A 1 85 ? -7.485 -8.221 8.238 1.00 94.69 85 GLN A N 1
ATOM 685 C CA . GLN A 1 85 ? -8.523 -7.222 8.353 1.00 94.69 85 GLN A CA 1
ATOM 686 C C . GLN A 1 85 ? -8.495 -6.298 7.141 1.00 94.69 85 GLN A C 1
ATOM 688 O O . GLN A 1 85 ? -7.496 -6.199 6.425 1.00 94.69 85 GLN A O 1
ATOM 693 N N . LYS A 1 86 ? -9.621 -5.644 6.883 1.00 93.62 86 LYS A N 1
ATOM 694 C CA . LYS A 1 86 ? -9.831 -4.795 5.720 1.00 93.62 86 LYS A CA 1
ATOM 695 C C . LYS A 1 86 ? -10.444 -3.458 6.117 1.00 93.62 86 LYS A C 1
ATOM 697 O O . LYS A 1 86 ? 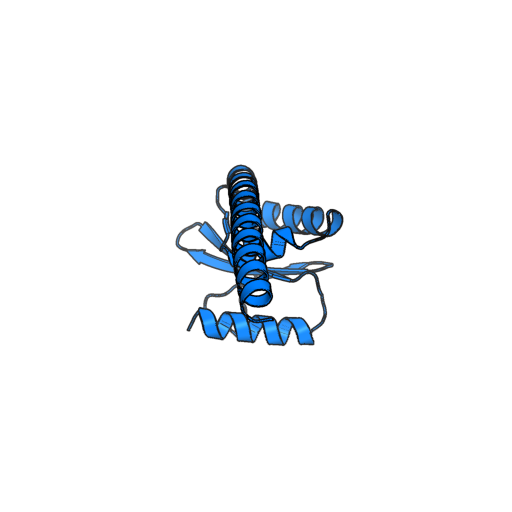-11.308 -3.387 6.992 1.00 93.62 86 LYS A O 1
ATOM 702 N N . LEU A 1 87 ? -10.049 -2.424 5.390 1.00 92.94 87 LEU A N 1
ATOM 703 C CA . LEU A 1 87 ? -10.770 -1.163 5.285 1.00 92.94 87 LEU A CA 1
ATOM 704 C C . LEU A 1 87 ? -11.379 -1.080 3.891 1.00 92.94 87 LEU A C 1
ATOM 706 O O . LEU A 1 87 ? -10.666 -1.267 2.904 1.00 92.94 87 LEU A O 1
ATOM 710 N N . LYS A 1 88 ? -12.675 -0.784 3.796 1.00 91.81 88 LYS A N 1
ATOM 711 C CA . LYS A 1 88 ? -13.334 -0.447 2.530 1.00 91.81 88 LYS A CA 1
ATOM 712 C C . LYS A 1 88 ? -13.758 1.016 2.581 1.00 91.81 88 LYS A C 1
ATOM 714 O O . LYS A 1 88 ? -14.405 1.429 3.536 1.00 91.81 88 LYS A O 1
ATOM 719 N N . PHE A 1 89 ? -13.443 1.766 1.535 1.00 90.06 89 PHE A N 1
ATOM 720 C CA . PHE A 1 89 ? -13.852 3.159 1.379 1.00 90.06 89 PHE A CA 1
ATOM 721 C C . PHE A 1 89 ? -14.169 3.450 -0.092 1.00 90.06 89 PHE A C 1
ATOM 723 O O . PHE A 1 89 ? -13.909 2.619 -0.963 1.00 90.06 89 PHE A O 1
ATOM 730 N N . GLY A 1 90 ? -14.759 4.616 -0.367 1.00 87.25 90 GLY A N 1
ATOM 731 C CA . GLY A 1 90 ? -15.061 5.032 -1.738 1.00 87.25 90 GLY A CA 1
ATOM 732 C C . GLY A 1 90 ? -13.782 5.139 -2.568 1.00 87.25 90 GLY A C 1
ATOM 733 O O . GLY A 1 90 ? -12.946 6.010 -2.312 1.00 87.25 90 GLY A O 1
ATOM 734 N N . GLY A 1 91 ? -13.633 4.252 -3.552 1.00 85.62 91 GLY A N 1
ATOM 735 C CA . GLY A 1 91 ? -12.460 4.194 -4.422 1.00 85.62 91 GLY A CA 1
ATOM 736 C C . GLY A 1 91 ? -11.296 3.329 -3.930 1.00 85.62 91 GLY A C 1
ATOM 737 O O . GLY A 1 91 ? -10.183 3.539 -4.410 1.00 85.62 91 GLY A O 1
ATOM 738 N N . GLY A 1 92 ? -11.507 2.389 -2.996 1.00 91.44 92 GLY A N 1
ATOM 739 C CA . GLY A 1 92 ? -10.492 1.368 -2.731 1.00 91.44 92 GLY A CA 1
ATOM 740 C C . GLY A 1 92 ? -10.671 0.490 -1.492 1.00 91.44 92 GLY A C 1
ATOM 741 O O . GLY A 1 92 ? -11.673 0.531 -0.767 1.00 91.44 92 GLY A O 1
ATOM 742 N N . ARG A 1 93 ? -9.663 -0.357 -1.270 1.00 92.94 93 ARG A N 1
ATOM 743 C CA . ARG A 1 93 ? -9.536 -1.259 -0.122 1.00 92.94 93 ARG A CA 1
ATOM 744 C C . ARG A 1 93 ? -8.098 -1.283 0.387 1.00 92.94 93 ARG A C 1
ATOM 746 O O . ARG A 1 93 ? -7.160 -1.266 -0.405 1.00 92.94 93 ARG A O 1
ATOM 753 N N . ILE A 1 94 ? -7.941 -1.375 1.702 1.00 94.62 94 ILE A N 1
ATOM 754 C CA . ILE A 1 94 ? -6.653 -1.611 2.368 1.00 94.62 94 ILE A CA 1
ATOM 755 C C . ILE A 1 94 ? -6.770 -2.916 3.144 1.00 94.62 94 ILE A C 1
ATOM 757 O O . ILE A 1 94 ? -7.739 -3.103 3.879 1.00 94.62 94 ILE A O 1
ATOM 761 N N . TYR A 1 95 ? -5.792 -3.802 2.993 1.00 95.25 95 TYR A N 1
ATOM 762 C CA . TYR A 1 95 ? -5.695 -5.053 3.736 1.00 95.25 95 TYR A CA 1
ATOM 763 C C . TYR A 1 95 ? -4.542 -4.964 4.725 1.00 95.25 95 TYR A C 1
ATOM 765 O O . TYR A 1 95 ? -3.432 -4.566 4.368 1.00 95.25 95 TYR A O 1
ATOM 773 N N . ALA A 1 96 ? -4.795 -5.343 5.971 1.00 95.94 96 ALA A N 1
ATOM 774 C CA . ALA A 1 96 ? -3.820 -5.241 7.042 1.00 95.94 96 ALA A CA 1
ATOM 775 C C . ALA A 1 96 ? -3.941 -6.403 8.025 1.00 95.94 96 ALA A C 1
ATOM 777 O O . ALA A 1 96 ? -4.976 -7.058 8.119 1.00 95.94 96 ALA A O 1
ATOM 778 N N . LYS A 1 97 ? -2.887 -6.627 8.802 1.00 95.12 97 LYS A N 1
ATOM 779 C CA . LYS A 1 97 ? -2.904 -7.493 9.986 1.00 95.12 97 LYS A CA 1
ATOM 780 C C . LYS A 1 97 ? -2.361 -6.734 11.194 1.00 95.12 97 LYS A C 1
ATOM 782 O O . LYS A 1 97 ? -1.647 -5.743 11.031 1.00 95.12 97 LYS A O 1
ATOM 787 N N . LYS A 1 98 ? -2.679 -7.198 12.402 1.00 93.38 98 LYS A N 1
ATOM 788 C CA . LYS A 1 98 ? -2.005 -6.731 13.622 1.00 93.38 98 LYS A CA 1
ATOM 789 C C . LYS A 1 98 ? -0.712 -7.510 13.842 1.00 93.38 98 LYS A C 1
ATOM 791 O O . LYS A 1 98 ? -0.708 -8.734 13.754 1.00 93.38 98 LYS A O 1
ATOM 796 N N . GLU A 1 99 ? 0.354 -6.800 14.193 1.00 92.12 99 GLU A N 1
ATOM 797 C CA . GLU A 1 99 ? 1.568 -7.367 14.788 1.00 92.12 99 GLU A CA 1
ATOM 798 C C . GLU A 1 99 ? 1.873 -6.603 16.083 1.00 92.12 99 GLU A C 1
ATOM 800 O O . GLU A 1 99 ? 2.368 -5.472 16.052 1.00 92.12 99 GLU A O 1
ATOM 805 N N . GLY A 1 100 ? 1.524 -7.203 17.226 1.00 88.94 100 GLY A N 1
ATOM 806 C CA . GLY A 1 100 ? 1.475 -6.487 18.502 1.00 88.94 100 GLY A CA 1
ATOM 807 C C . GLY A 1 100 ? 0.505 -5.306 18.416 1.00 88.94 100 GLY A C 1
ATOM 808 O O . GLY A 1 100 ? -0.621 -5.452 17.936 1.00 88.94 100 GLY A O 1
ATOM 809 N N . ASP A 1 101 ? 0.969 -4.120 18.805 1.00 87.75 101 ASP A N 1
ATOM 810 C CA . ASP A 1 101 ? 0.153 -2.902 18.770 1.00 87.75 101 ASP A CA 1
ATOM 811 C C . ASP A 1 101 ? 0.108 -2.230 17.391 1.00 87.75 101 ASP A C 1
ATOM 813 O O . ASP A 1 101 ? -0.747 -1.375 17.143 1.00 87.75 101 ASP A O 1
ATOM 817 N N . LYS A 1 102 ? 0.971 -2.635 16.451 1.00 91.31 102 LYS A N 1
ATOM 818 C CA . LYS A 1 102 ? 1.101 -1.980 15.144 1.00 91.31 102 LYS A CA 1
ATOM 819 C C . LYS A 1 102 ? 0.244 -2.638 14.071 1.00 91.31 102 LYS A C 1
ATOM 821 O O . LYS A 1 102 ? 0.040 -3.854 14.057 1.00 91.31 102 LYS A O 1
ATOM 826 N N . TRP A 1 103 ? -0.243 -1.816 13.149 1.00 96.12 103 TRP A N 1
ATOM 827 C CA . TRP A 1 103 ? -0.844 -2.300 11.909 1.00 96.12 103 TRP A CA 1
ATOM 828 C C . TRP A 1 103 ? 0.246 -2.596 10.890 1.00 96.12 103 TRP A C 1
ATOM 830 O O . TRP A 1 103 ? 1.182 -1.816 10.747 1.00 96.12 103 TRP A O 1
ATOM 840 N N . VAL A 1 104 ? 0.114 -3.701 10.165 1.00 96.50 104 VAL A N 1
ATOM 841 C CA . VAL A 1 104 ? 0.978 -4.037 9.033 1.00 96.50 104 VAL A CA 1
ATOM 842 C C . VAL A 1 104 ? 0.123 -4.111 7.785 1.00 96.50 104 VAL A C 1
ATOM 844 O O . VAL A 1 104 ? -0.705 -5.014 7.656 1.00 96.50 104 VAL A O 1
ATOM 847 N N . ILE A 1 105 ? 0.315 -3.158 6.877 1.00 96.94 105 ILE A N 1
ATOM 848 C CA . ILE A 1 105 ? -0.393 -3.104 5.604 1.00 96.94 105 ILE A CA 1
ATOM 849 C C . ILE A 1 105 ? 0.188 -4.157 4.671 1.00 96.94 105 ILE A C 1
ATOM 851 O O . ILE A 1 105 ? 1.352 -4.103 4.264 1.00 96.94 105 ILE A O 1
ATOM 855 N N . LEU A 1 106 ? -0.658 -5.125 4.346 1.00 95.06 106 LEU A N 1
ATOM 856 C CA . LEU A 1 106 ? -0.356 -6.223 3.439 1.00 95.06 106 LEU A CA 1
ATOM 857 C C . LEU A 1 106 ? -0.491 -5.774 1.989 1.00 95.06 106 LEU A C 1
ATOM 859 O O . LEU A 1 106 ? 0.300 -6.195 1.154 1.00 95.06 106 LEU A O 1
ATOM 863 N N . GLY A 1 107 ? -1.441 -4.871 1.735 1.00 93.62 107 GLY A N 1
ATOM 864 C CA . GLY A 1 107 ? -1.525 -4.164 0.473 1.00 93.62 107 GLY A CA 1
ATOM 865 C C . GLY A 1 107 ? -2.837 -3.432 0.236 1.00 93.62 107 GLY A C 1
ATOM 866 O O . GLY A 1 107 ? -3.662 -3.263 1.142 1.00 93.62 107 GLY A O 1
ATOM 867 N N . MET A 1 108 ? -2.976 -2.914 -0.976 1.00 93.19 108 MET A N 1
ATOM 868 C CA . MET A 1 108 ? -3.917 -1.879 -1.372 1.00 93.19 108 MET A CA 1
ATOM 869 C C . MET A 1 108 ? -4.512 -2.193 -2.740 1.00 93.19 108 MET A C 1
ATOM 871 O O . MET A 1 108 ? -3.841 -2.703 -3.631 1.00 93.19 108 MET A O 1
ATOM 875 N N . LEU A 1 109 ? -5.788 -1.860 -2.907 1.00 90.69 109 LEU A N 1
ATOM 876 C CA . LEU A 1 109 ? -6.519 -2.096 -4.144 1.00 90.69 109 LEU A CA 1
ATOM 877 C C . LEU A 1 109 ? -7.363 -0.858 -4.467 1.00 90.69 109 LEU A C 1
ATOM 879 O O . LEU A 1 109 ? -8.253 -0.511 -3.693 1.00 90.69 109 LEU A O 1
ATOM 883 N N . ASP A 1 110 ? -7.102 -0.196 -5.587 1.00 86.06 110 ASP A N 1
ATOM 884 C CA . ASP A 1 110 ? -7.717 1.070 -6.036 1.00 86.06 110 ASP A CA 1
ATOM 885 C C . ASP A 1 110 ? -9.014 0.892 -6.840 1.00 86.06 110 ASP A C 1
ATOM 887 O O . ASP A 1 110 ? -9.503 1.798 -7.510 1.00 86.06 110 ASP A O 1
ATOM 891 N N . THR A 1 111 ? -9.615 -0.285 -6.729 1.00 78.81 111 THR A N 1
ATOM 892 C CA . THR A 1 111 ? -10.797 -0.703 -7.480 1.00 78.81 111 THR A CA 1
ATOM 893 C C . THR A 1 111 ? -11.872 -1.222 -6.541 1.00 78.81 111 THR A C 1
ATOM 895 O O . THR A 1 111 ? -11.617 -1.863 -5.512 1.00 78.81 111 THR A O 1
ATOM 898 N N . GLU A 1 112 ? -13.122 -0.977 -6.919 1.00 65.38 112 GLU A N 1
ATOM 899 C CA . GLU A 1 112 ? -14.279 -1.552 -6.244 1.00 65.38 112 GLU A CA 1
ATOM 900 C C . GLU A 1 112 ? -14.682 -2.906 -6.844 1.00 65.38 112 GLU A C 1
ATOM 902 O O . GLU A 1 112 ? -15.412 -3.653 -6.185 1.00 65.38 112 GLU A O 1
ATOM 907 N N . GLN A 1 113 ? -14.139 -3.273 -8.015 1.00 70.12 113 GLN A N 1
ATOM 908 C CA . GLN A 1 113 ? -14.545 -4.454 -8.776 1.00 70.12 113 GLN A CA 1
ATOM 909 C C . GLN A 1 113 ? -14.296 -5.768 -8.019 1.00 70.12 113 GLN A C 1
ATOM 911 O O . GLN A 1 113 ? -13.197 -6.056 -7.538 1.00 70.12 113 GLN A O 1
ATOM 916 N N . ASP A 1 114 ? -15.328 -6.614 -7.956 1.00 61.00 114 ASP A N 1
ATOM 917 C CA . ASP A 1 114 ? -15.289 -7.861 -7.184 1.00 61.00 114 ASP A CA 1
ATOM 918 C C . ASP A 1 114 ? -14.356 -8.934 -7.777 1.00 61.00 114 ASP A C 1
ATOM 920 O O . ASP A 1 114 ? -13.831 -9.763 -7.031 1.00 61.00 114 ASP A O 1
ATOM 924 N N . LYS A 1 115 ? -14.090 -8.915 -9.093 1.00 69.00 115 LYS A N 1
ATOM 925 C CA . LYS A 1 115 ? -13.166 -9.870 -9.739 1.00 69.00 115 LYS A CA 1
ATOM 926 C C . LYS A 1 115 ? -11.711 -9.641 -9.325 1.00 69.00 115 LYS A C 1
ATOM 928 O O . LYS A 1 115 ? -10.998 -10.596 -9.023 1.00 69.00 115 LYS A O 1
ATOM 933 N N . GLU A 1 116 ? -11.283 -8.383 -9.291 1.00 71.75 116 GLU A N 1
ATOM 934 C CA . GLU A 1 116 ? -9.929 -7.992 -8.881 1.00 71.75 116 GLU A CA 1
ATOM 935 C C . GLU A 1 116 ? -9.730 -8.232 -7.384 1.00 71.75 116 GLU A C 1
ATOM 937 O O . GLU A 1 116 ? -8.714 -8.787 -6.974 1.00 71.75 116 GLU A O 1
ATOM 942 N N . LYS A 1 117 ? -10.769 -7.968 -6.581 1.00 76.38 117 LYS A N 1
ATOM 943 C CA . LYS A 1 117 ? -10.825 -8.352 -5.166 1.00 76.38 117 LYS A CA 1
ATOM 944 C C . LYS A 1 117 ? -10.610 -9.854 -4.961 1.00 76.38 117 LYS A C 1
ATOM 946 O O . LYS A 1 117 ? -9.824 -10.226 -4.098 1.00 76.38 117 LYS A O 1
ATOM 951 N N . GLY A 1 118 ? -11.311 -10.710 -5.710 1.00 75.50 118 GLY A N 1
ATOM 952 C CA . GLY A 1 118 ? -11.193 -12.165 -5.567 1.00 75.50 118 GLY A CA 1
ATOM 953 C C . GLY A 1 118 ? -9.763 -12.651 -5.797 1.00 75.50 118 GLY A C 1
ATOM 954 O O . GLY A 1 118 ? -9.200 -13.324 -4.941 1.00 75.50 118 GLY A O 1
ATOM 955 N N . ARG A 1 119 ? -9.141 -12.220 -6.902 1.00 78.19 119 ARG A N 1
ATOM 956 C CA . ARG A 1 119 ? -7.739 -12.551 -7.212 1.00 78.19 119 ARG A CA 1
ATOM 957 C C . ARG A 1 119 ? -6.773 -12.054 -6.143 1.00 78.19 119 ARG A C 1
ATOM 959 O O . ARG A 1 119 ? -5.851 -12.772 -5.780 1.00 78.19 119 ARG A O 1
ATOM 966 N N . TYR A 1 120 ? -7.002 -10.850 -5.628 1.00 80.94 120 TYR A N 1
ATOM 967 C CA . TYR A 1 120 ? -6.157 -10.279 -4.589 1.00 80.94 120 TYR A CA 1
ATOM 968 C C . TYR A 1 120 ? -6.261 -11.046 -3.265 1.00 80.94 120 TYR A C 1
ATOM 970 O O . TYR A 1 120 ? -5.262 -11.264 -2.589 1.00 80.94 120 TYR A O 1
ATOM 978 N N . ILE A 1 121 ? -7.463 -11.501 -2.902 1.00 81.38 121 ILE A N 1
ATOM 979 C CA . ILE A 1 121 ? -7.672 -12.323 -1.706 1.00 81.38 121 ILE A CA 1
ATOM 980 C C . ILE A 1 121 ? -6.974 -13.678 -1.843 1.00 81.38 121 ILE A C 1
ATOM 982 O O . ILE A 1 121 ? -6.342 -14.109 -0.884 1.00 81.38 121 ILE A O 1
ATOM 986 N N . GLU A 1 122 ? -7.059 -14.333 -3.002 1.00 84.44 122 GLU A N 1
ATOM 987 C CA . GLU A 1 122 ? -6.326 -15.586 -3.240 1.00 84.44 122 GLU A CA 1
ATOM 988 C C . GLU A 1 122 ? -4.810 -15.365 -3.166 1.00 84.44 122 GLU A C 1
ATOM 990 O O . GLU A 1 122 ? -4.125 -16.069 -2.432 1.00 84.44 122 GLU A O 1
ATOM 995 N N . TYR A 1 123 ? -4.301 -14.296 -3.785 1.00 84.62 123 TYR A N 1
ATOM 996 C CA . TYR A 1 123 ? -2.893 -13.908 -3.663 1.00 84.62 123 TYR A CA 1
ATOM 997 C C . TYR A 1 123 ? -2.446 -13.698 -2.205 1.00 84.62 123 TYR A C 1
ATOM 999 O O . TYR A 1 123 ? -1.346 -14.098 -1.824 1.00 84.62 123 TYR A O 1
ATOM 1007 N N . LEU A 1 124 ? -3.286 -13.079 -1.367 1.00 81.56 124 LEU A N 1
ATOM 1008 C CA . LEU A 1 124 ? -2.989 -12.917 0.058 1.00 81.56 124 LEU A CA 1
ATOM 1009 C C . LEU A 1 124 ? -2.977 -14.256 0.804 1.00 81.56 124 LEU A C 1
ATOM 1011 O O . LEU A 1 124 ? -2.130 -14.436 1.677 1.00 81.56 124 LEU A O 1
ATOM 1015 N N . LYS A 1 125 ? -3.887 -15.186 0.483 1.00 81.75 125 LYS A N 1
ATOM 1016 C CA . LYS A 1 125 ? -3.913 -16.524 1.098 1.00 81.75 125 LYS A CA 1
ATOM 1017 C C . LYS A 1 125 ? -2.628 -17.287 0.808 1.00 81.75 125 LYS A C 1
ATOM 1019 O O . LYS A 1 125 ? -2.018 -17.777 1.750 1.00 81.75 125 LYS A O 1
ATOM 1024 N N . ASP A 1 126 ? -2.190 -17.296 -0.448 1.00 79.56 126 ASP A N 1
ATOM 1025 C CA . ASP A 1 126 ? -0.991 -18.020 -0.892 1.00 79.56 126 ASP A CA 1
ATOM 1026 C C . ASP A 1 126 ? 0.308 -17.524 -0.231 1.00 79.56 126 ASP A C 1
ATOM 1028 O O . ASP A 1 126 ? 1.314 -18.226 -0.239 1.00 79.56 126 ASP A O 1
ATOM 1032 N N . ARG A 1 127 ? 0.320 -16.298 0.313 1.00 71.31 127 ARG A N 1
ATOM 1033 C CA . ARG A 1 127 ? 1.498 -15.705 0.972 1.00 71.31 127 ARG A CA 1
ATOM 1034 C C . ARG A 1 127 ? 1.458 -15.744 2.497 1.00 71.31 127 ARG A C 1
ATOM 1036 O O . ARG A 1 127 ? 2.479 -15.452 3.121 1.00 71.31 127 ARG A O 1
ATOM 1043 N N . LEU A 1 128 ? 0.289 -15.976 3.090 1.00 67.94 128 LEU A N 1
ATOM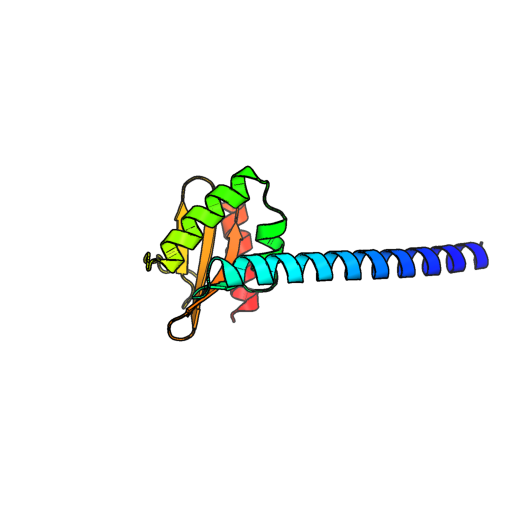 1044 C CA . LEU A 1 128 ? 0.086 -15.953 4.543 1.00 67.94 128 LEU A CA 1
ATOM 1045 C C . LEU A 1 128 ? -0.113 -17.348 5.145 1.00 67.94 128 LEU A C 1
ATOM 1047 O O . LEU A 1 128 ? 0.029 -17.483 6.362 1.00 67.94 128 LEU A O 1
ATOM 1051 N N . LEU A 1 129 ? -0.464 -18.336 4.318 1.00 55.06 129 LEU A N 1
ATOM 1052 C CA . LEU A 1 129 ? -0.477 -19.765 4.640 1.00 55.06 129 LEU A CA 1
ATOM 1053 C C . LEU A 1 129 ? 0.859 -20.404 4.248 1.00 55.06 129 LEU A C 1
ATOM 1055 O O . LEU A 1 129 ? 1.272 -21.334 4.974 1.00 55.06 129 LEU A O 1
#

Sequence (129 aa):
ALEEANKEIARLETEKENLSKAIKKKEEVYEEFLRILLPSVKFTPQAIVEFMSLSPQEKRRFLKELQKLEEGMKLESLTSVPGVQKLKFGGGRIYAKKEGDKWVILGMLDTEQDKEKGRYIEYLKDRLL

Foldseek 3Di:
DVVVVVVVVVVVVVVVVVVVVVVVVVLVVQQVVCCVLQVQEAEDSAASVQLVPDDPVLVVVVSVVSVVVSVPDDFDDDPLAPQKTWDDDVQWMWIWGDDDRGIYTPHIGRDPDVVVVVVVSVVVNVVPD

pLDDT: mean 89.09, std 7.83, range [55.06, 96.94]